Protein AF-A0A2S7QMU2-F1 (afdb_monomer_lite)

Foldseek 3Di:
DDDDDDPPPPPQADWDFAPDDPGGDTHNDVVVSVVCCQQVPVLLFPVAAQPDPPDPRNDDRHHSDNVVSLVCCCPVVVVVVSHDPD

Secondary structure (DSSP, 8-state):
-PPPPP------PPPEEP-STT---EESSHHHHHHHIIIIIS--TTSB---STT-TTTSSS-BSSHHHHHHHHHHHSGGGT-----

Structure (mmCIF, N/CA/C/O backbone):
data_AF-A0A2S7QMU2-F1
#
_entry.id   AF-A0A2S7QMU2-F1
#
loop_
_atom_site.group_PDB
_atom_site.id
_atom_site.type_symbol
_atom_site.label_atom_id
_atom_site.label_alt_id
_atom_site.label_comp_id
_atom_site.label_asym_id
_atom_site.label_entity_id
_atom_site.label_seq_id
_atom_site.pdbx_PDB_ins_code
_atom_site.Cartn_x
_atom_site.Cartn_y
_atom_site.Cartn_z
_atom_site.occupancy
_atom_site.B_iso_or_equiv
_atom_site.auth_seq_id
_atom_site.auth_comp_id
_atom_site.auth_asym_id
_atom_site.auth_atom_id
_atom_site.pdbx_PDB_model_num
ATOM 1 N N . MET A 1 1 ? -2.692 39.232 27.187 1.00 56.38 1 MET A N 1
ATOM 2 C CA . MET A 1 1 ? -3.884 38.382 27.385 1.00 56.38 1 MET A CA 1
ATOM 3 C C . MET A 1 1 ? -3.640 37.066 26.660 1.00 56.38 1 MET A C 1
ATOM 5 O O . MET A 1 1 ? -3.628 37.074 25.438 1.00 56.38 1 MET A O 1
ATOM 9 N N . LEU A 1 2 ? -3.312 35.983 27.375 1.00 53.47 2 LEU A N 1
ATOM 10 C CA . LEU A 1 2 ? -3.080 34.666 26.765 1.00 53.47 2 LEU A CA 1
ATOM 11 C C . LEU A 1 2 ? -4.419 33.941 26.594 1.00 53.47 2 LEU A C 1
ATOM 13 O O . LEU A 1 2 ? -5.132 33.735 27.573 1.00 53.47 2 LEU A O 1
ATOM 17 N N . THR A 1 3 ? -4.760 33.560 25.368 1.00 51.78 3 THR A N 1
ATOM 18 C CA . THR A 1 3 ? -5.964 32.784 25.052 1.00 51.78 3 THR A CA 1
ATOM 19 C C . THR A 1 3 ? -5.701 31.299 25.331 1.00 51.78 3 THR A C 1
ATOM 21 O O . THR A 1 3 ? -4.786 30.737 24.724 1.00 51.78 3 THR A O 1
ATOM 24 N N . PRO A 1 4 ? -6.456 30.621 26.213 1.00 60.50 4 PRO A N 1
ATOM 25 C CA . PRO A 1 4 ? -6.308 29.182 26.392 1.00 60.50 4 PRO A CA 1
ATOM 26 C C . PRO A 1 4 ? -6.952 28.432 25.215 1.00 60.50 4 PRO A C 1
ATOM 28 O O . PRO A 1 4 ? -8.147 28.562 24.951 1.00 60.50 4 PRO A O 1
ATOM 31 N N . LEU A 1 5 ? -6.150 27.638 24.502 1.00 55.59 5 LEU A N 1
ATOM 32 C CA . LEU A 1 5 ? -6.624 26.687 23.496 1.00 55.59 5 LEU A CA 1
ATOM 33 C C . LEU A 1 5 ? -7.354 25.542 24.211 1.00 55.59 5 LEU A C 1
ATOM 35 O O . LEU A 1 5 ? -6.775 24.851 25.049 1.00 55.59 5 LEU A O 1
ATOM 39 N N . ALA A 1 6 ? -8.635 25.360 23.891 1.00 63.09 6 ALA A N 1
ATOM 40 C CA . ALA A 1 6 ? -9.464 24.292 24.432 1.00 63.09 6 ALA A CA 1
ATOM 41 C C . ALA A 1 6 ? -8.846 22.901 24.161 1.00 63.09 6 ALA A C 1
ATOM 43 O O . ALA A 1 6 ? -8.349 22.660 23.055 1.00 63.09 6 ALA A O 1
ATOM 44 N N . PRO A 1 7 ? -8.914 21.951 25.114 1.00 59.28 7 PRO A N 1
ATOM 45 C CA . PRO A 1 7 ? -8.537 20.574 24.848 1.00 59.28 7 PRO A CA 1
ATOM 46 C C . PRO A 1 7 ? -9.560 19.984 23.877 1.00 59.28 7 PRO A C 1
ATOM 48 O O . PRO A 1 7 ? -10.720 19.751 24.221 1.00 59.28 7 PRO A O 1
ATOM 51 N N . THR A 1 8 ? -9.140 19.753 22.634 1.00 60.38 8 THR A N 1
ATOM 52 C CA . THR A 1 8 ? -9.929 18.974 21.684 1.00 60.38 8 THR A CA 1
ATOM 53 C C . THR A 1 8 ? -10.088 17.576 22.272 1.00 60.38 8 THR A C 1
ATOM 55 O O . THR A 1 8 ? -9.146 16.791 22.348 1.00 60.38 8 THR A O 1
ATOM 58 N N . SER A 1 9 ? -11.289 17.281 22.767 1.00 64.38 9 SER A N 1
ATOM 59 C CA . SER A 1 9 ? -11.659 1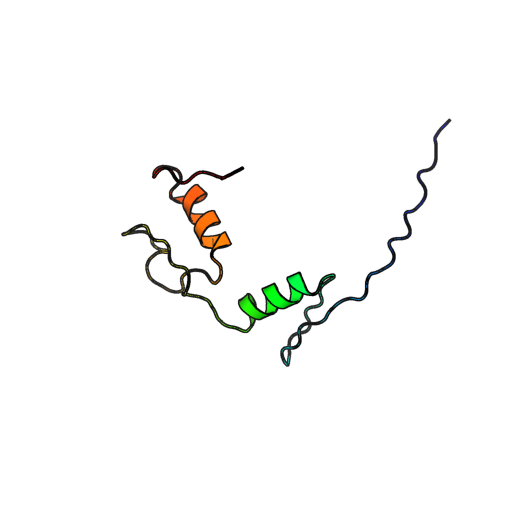5.945 23.216 1.00 64.38 9 SER A CA 1
ATOM 60 C C . SER A 1 9 ? -11.616 15.029 21.996 1.00 64.38 9 SER A C 1
ATOM 62 O O . SER A 1 9 ? -12.554 14.973 21.198 1.00 64.38 9 SER A O 1
ATOM 64 N N . VAL A 1 10 ? -10.470 14.373 21.795 1.00 62.06 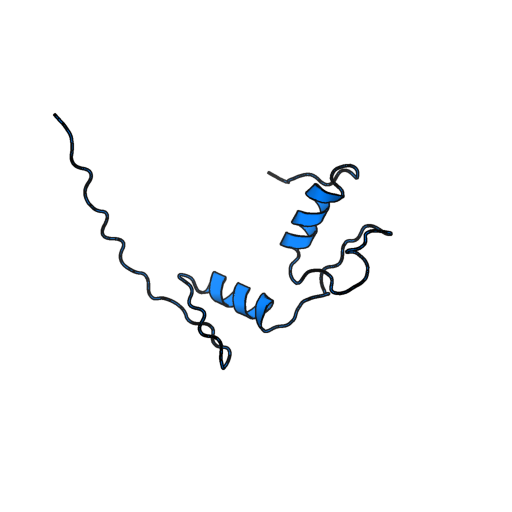10 VAL A N 1
ATOM 65 C CA . VAL A 1 10 ? -10.277 13.377 20.744 1.00 62.06 10 VAL A CA 1
ATOM 66 C C . VAL A 1 10 ? -11.196 12.215 21.089 1.00 62.06 10 VAL A C 1
ATOM 68 O O . VAL A 1 10 ? -10.833 11.324 21.857 1.00 62.06 10 VAL A O 1
ATOM 71 N N . ARG A 1 11 ? -12.418 12.233 20.544 1.00 68.69 11 ARG A N 1
ATOM 72 C CA . ARG A 1 11 ? -13.318 11.081 20.581 1.00 68.69 11 ARG A CA 1
ATOM 73 C C . ARG A 1 11 ? -12.531 9.890 20.048 1.00 68.69 11 ARG A C 1
ATOM 75 O O . ARG A 1 11 ? -12.138 9.862 18.882 1.00 68.69 11 ARG A O 1
ATOM 82 N N . ARG A 1 12 ? -12.239 8.932 20.929 1.00 68.94 12 ARG A N 1
ATOM 83 C CA . ARG A 1 12 ? -11.498 7.722 20.579 1.00 68.94 12 ARG A CA 1
ATOM 84 C C . ARG A 1 12 ? -12.386 6.927 19.626 1.00 68.94 12 ARG A C 1
ATOM 86 O O . ARG A 1 12 ? -13.362 6.321 20.055 1.00 68.94 12 ARG A O 1
ATOM 93 N N . ALA A 1 13 ? -12.082 6.994 18.332 1.00 70.81 13 ALA A N 1
ATOM 94 C CA . ALA A 1 13 ? -12.766 6.185 17.336 1.00 70.81 13 ALA A CA 1
ATOM 95 C C . ALA A 1 13 ? -12.648 4.693 17.713 1.00 70.81 13 ALA A C 1
ATOM 97 O O . ALA A 1 13 ? -11.612 4.294 18.270 1.00 70.81 13 ALA A O 1
ATOM 98 N N . PRO A 1 14 ? -13.675 3.871 17.426 1.00 74.81 14 PRO A N 1
ATOM 99 C CA . PRO A 1 14 ? -13.606 2.433 17.639 1.00 74.81 14 PRO A CA 1
ATOM 100 C C . PRO A 1 14 ? -12.374 1.866 16.933 1.00 74.81 14 PRO A C 1
ATOM 102 O O . PRO A 1 14 ? -12.140 2.141 15.755 1.00 74.81 14 PRO A O 1
ATOM 105 N N . ARG A 1 15 ? -11.553 1.105 17.662 1.00 84.81 15 ARG A N 1
ATOM 106 C CA . ARG A 1 15 ? -10.388 0.441 17.075 1.00 84.81 15 ARG A CA 1
ATOM 107 C C . ARG A 1 15 ? -10.845 -0.844 16.394 1.00 84.81 15 ARG A C 1
ATOM 109 O O . ARG A 1 15 ? -11.562 -1.638 16.990 1.00 84.81 15 ARG A O 1
ATOM 116 N N . VAL A 1 16 ? -10.399 -1.053 15.165 1.00 90.81 16 VAL A N 1
ATOM 117 C CA . VAL A 1 16 ? -10.673 -2.241 14.363 1.00 90.81 16 VAL A CA 1
ATOM 118 C C . VAL A 1 16 ? -9.529 -3.237 14.552 1.00 90.81 16 VAL A C 1
ATOM 120 O O . VAL A 1 16 ? -8.375 -2.917 14.264 1.00 90.81 16 VAL A O 1
ATOM 123 N N . GLN A 1 17 ? -9.822 -4.435 15.052 1.00 91.06 17 GLN A N 1
ATOM 124 C CA . GLN A 1 17 ? -8.822 -5.488 15.246 1.00 91.06 17 GLN A CA 1
ATOM 125 C C . GLN A 1 17 ? -8.623 -6.310 13.966 1.00 91.06 17 GLN A C 1
ATOM 127 O O . GLN A 1 17 ? -9.559 -6.495 13.189 1.00 91.06 17 GLN A O 1
ATOM 132 N N . CYS A 1 18 ? -7.397 -6.788 13.750 1.00 92.19 18 CYS A N 1
ATOM 133 C CA . CYS A 1 18 ? -7.097 -7.800 12.739 1.00 92.19 18 CYS A CA 1
ATOM 134 C C . CYS A 1 18 ? -7.934 -9.069 12.967 1.00 92.19 18 CYS A C 1
ATOM 136 O O . CYS A 1 18 ? -8.087 -9.504 14.107 1.00 92.19 18 CYS A O 1
ATOM 138 N N . THR A 1 19 ? -8.462 -9.668 11.898 1.00 89.38 19 THR A N 1
ATOM 139 C CA . THR A 1 19 ? -9.297 -10.880 11.991 1.00 89.38 19 THR A CA 1
ATOM 140 C C . THR A 1 19 ? -8.490 -12.178 12.006 1.00 89.38 19 THR A C 1
ATOM 142 O O . THR A 1 19 ? -9.035 -13.242 12.291 1.00 89.38 19 THR A O 1
ATOM 145 N N . HIS A 1 20 ? -7.180 -12.114 11.751 1.00 88.31 20 HIS A N 1
ATOM 146 C CA . HIS A 1 20 ? -6.323 -13.295 11.774 1.00 88.31 20 HIS A CA 1
ATOM 147 C C . HIS A 1 20 ? -6.110 -13.846 13.188 1.00 88.31 20 HIS A C 1
ATOM 149 O O . HIS A 1 20 ? -5.726 -13.127 14.114 1.00 88.31 20 HIS A O 1
ATOM 155 N N . LEU A 1 21 ? -6.290 -15.162 13.315 1.00 87.06 21 LEU A N 1
ATOM 156 C CA . LEU A 1 21 ? -6.050 -15.921 14.541 1.00 87.06 21 LEU A CA 1
ATOM 157 C C . LEU A 1 21 ? -4.613 -15.697 15.038 1.00 87.06 21 LEU A C 1
ATOM 159 O O . LEU A 1 21 ? -3.649 -15.923 14.309 1.00 87.06 21 LEU A O 1
ATOM 163 N N . GLY A 1 22 ? -4.481 -15.224 16.279 1.00 86.88 22 GLY A N 1
ATOM 164 C CA . GLY A 1 22 ? -3.189 -14.919 16.905 1.00 86.88 22 GLY A CA 1
ATOM 165 C C . GLY A 1 22 ? -2.635 -13.517 16.621 1.00 86.88 22 GLY A C 1
ATOM 166 O O . GLY A 1 22 ? -1.579 -13.173 17.148 1.00 86.88 22 GLY A O 1
ATOM 167 N N . CYS A 1 23 ? -3.325 -12.676 15.841 1.00 89.94 23 CYS A N 1
ATOM 168 C CA . CYS A 1 23 ? -2.905 -11.295 15.619 1.00 89.94 23 CYS A CA 1
ATOM 169 C C . CYS A 1 23 ? -3.576 -10.317 16.601 1.00 89.94 23 CYS A C 1
ATOM 171 O O . CYS A 1 23 ? -4.795 -10.155 16.625 1.00 89.94 23 CYS A O 1
ATOM 173 N N . THR A 1 24 ? -2.770 -9.604 17.392 1.00 90.44 24 THR A N 1
ATOM 174 C CA . THR A 1 24 ? -3.233 -8.626 18.402 1.00 90.44 24 THR A CA 1
ATOM 175 C C . THR A 1 24 ? -3.230 -7.176 17.901 1.00 90.44 24 THR A C 1
ATOM 177 O O . THR A 1 24 ? -3.424 -6.232 18.668 1.00 90.44 24 THR A O 1
ATOM 180 N N . LYS A 1 25 ? -2.993 -6.963 16.600 1.00 89.88 25 LYS A N 1
ATOM 181 C CA . LYS A 1 25 ? -2.894 -5.625 16.003 1.00 89.88 25 LYS A CA 1
ATOM 182 C C . LYS A 1 25 ? -4.273 -4.970 15.907 1.00 89.88 25 LYS A C 1
ATOM 184 O O . LYS A 1 25 ? -5.228 -5.568 15.410 1.00 89.88 25 LYS A O 1
ATOM 189 N N . THR A 1 26 ? -4.351 -3.713 16.343 1.00 90.25 26 THR A N 1
ATOM 190 C CA . THR A 1 26 ? -5.557 -2.881 16.255 1.00 90.25 26 THR A CA 1
ATOM 191 C C . THR A 1 26 ? -5.271 -1.593 15.491 1.00 90.25 26 THR A C 1
ATOM 193 O O . THR A 1 26 ? -4.194 -1.007 15.604 1.00 90.25 26 THR A O 1
ATOM 196 N N . PHE A 1 27 ? -6.250 -1.150 14.711 1.00 89.75 27 PHE A N 1
ATOM 197 C CA . PHE A 1 27 ? -6.151 -0.022 13.794 1.00 89.75 27 PHE A CA 1
ATOM 198 C C . PHE A 1 27 ? -7.272 0.973 14.059 1.00 89.75 27 PHE A C 1
ATOM 200 O O . PHE A 1 27 ? -8.316 0.626 14.596 1.00 89.75 27 PHE A O 1
ATOM 207 N N . THR A 1 28 ? -7.071 2.232 13.698 1.00 88.06 28 THR A N 1
ATOM 208 C CA . THR A 1 28 ? -8.114 3.265 13.792 1.00 88.06 28 THR A CA 1
ATOM 209 C C . THR A 1 28 ? -9.083 3.234 12.614 1.00 88.06 28 THR A C 1
ATOM 211 O O . THR A 1 28 ? -10.174 3.785 12.719 1.00 88.06 28 THR A O 1
ATOM 214 N N . ARG A 1 29 ? -8.701 2.609 11.494 1.00 87.38 29 ARG A N 1
ATOM 215 C CA . ARG A 1 29 ? -9.521 2.477 10.285 1.00 87.38 29 ARG A CA 1
ATOM 216 C C . ARG A 1 29 ? -9.464 1.051 9.753 1.00 87.38 29 ARG A C 1
ATOM 218 O O . ARG A 1 29 ? -8.442 0.375 9.864 1.00 87.38 29 ARG A O 1
ATOM 225 N N . ASP A 1 30 ? -10.553 0.631 9.121 1.00 88.62 30 ASP A N 1
ATOM 226 C CA . ASP A 1 30 ? -10.651 -0.671 8.457 1.00 88.62 30 ASP A CA 1
ATOM 227 C C . ASP A 1 30 ? -9.631 -0.801 7.305 1.00 88.62 30 ASP A C 1
ATOM 229 O O . ASP A 1 30 ? -8.964 -1.823 7.192 1.00 88.62 30 ASP A O 1
ATOM 233 N N . ASN A 1 31 ? -9.426 0.264 6.525 1.00 88.25 31 ASN A N 1
ATOM 234 C CA . ASN A 1 31 ? -8.441 0.297 5.441 1.00 88.25 31 ASN A CA 1
ATOM 235 C C . ASN A 1 31 ? -7.019 -0.061 5.911 1.00 88.25 31 ASN A C 1
ATOM 237 O O . ASN A 1 31 ? -6.288 -0.772 5.219 1.00 88.25 31 ASN A O 1
ATOM 241 N N . ASP A 1 32 ? -6.619 0.418 7.092 1.00 88.69 32 ASP A N 1
ATOM 242 C CA . ASP A 1 32 ? -5.317 0.094 7.677 1.00 88.69 32 ASP A CA 1
ATOM 243 C C . ASP A 1 32 ? -5.259 -1.368 8.140 1.00 88.69 32 ASP A C 1
ATOM 245 O O . ASP A 1 32 ? -4.243 -2.034 7.924 1.00 88.69 32 ASP A O 1
ATOM 249 N N . ARG A 1 33 ? -6.365 -1.896 8.690 1.00 90.94 33 ARG A N 1
ATOM 250 C CA . ARG A 1 33 ? -6.500 -3.326 9.005 1.00 90.94 33 ARG A CA 1
ATOM 251 C C . ARG A 1 33 ? -6.357 -4.175 7.742 1.00 90.94 33 ARG A C 1
ATOM 253 O O . ARG A 1 33 ? -5.488 -5.036 7.714 1.00 90.94 33 ARG A O 1
ATOM 260 N N . LEU A 1 34 ? -7.124 -3.904 6.686 1.00 88.19 34 LEU A N 1
ATOM 261 C CA . LEU A 1 34 ? -7.068 -4.655 5.424 1.00 88.19 34 LEU A CA 1
ATOM 262 C C . LEU A 1 34 ? -5.656 -4.657 4.822 1.00 88.19 34 LEU A C 1
ATOM 264 O O . LEU A 1 34 ? -5.151 -5.693 4.386 1.00 88.19 34 LEU A O 1
ATOM 268 N N . ARG A 1 35 ? -4.976 -3.502 4.845 1.00 85.75 35 ARG A N 1
ATOM 269 C CA . ARG A 1 3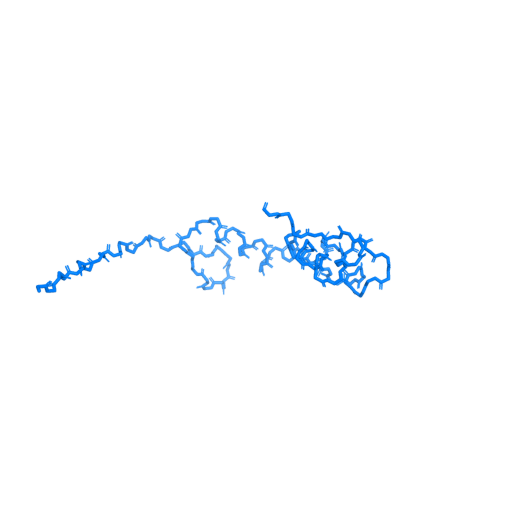5 ? -3.574 -3.392 4.411 1.00 85.75 35 ARG A CA 1
ATOM 270 C C . ARG A 1 35 ? -2.637 -4.251 5.249 1.00 85.75 35 ARG A C 1
ATOM 272 O O . ARG A 1 35 ? -1.735 -4.885 4.698 1.00 85.75 35 ARG A O 1
ATOM 279 N N . HIS A 1 36 ? -2.822 -4.255 6.564 1.00 89.50 36 HIS A N 1
ATOM 280 C CA . HIS A 1 36 ? -2.065 -5.118 7.455 1.00 89.50 36 HIS A CA 1
ATOM 281 C C . HIS A 1 36 ? -2.319 -6.596 7.150 1.00 89.50 36 HIS A C 1
ATOM 283 O O . HIS A 1 36 ? -1.356 -7.339 6.999 1.00 89.50 36 HIS A O 1
ATOM 289 N N . GLU A 1 37 ? -3.571 -7.009 6.972 1.00 88.50 37 GLU A N 1
ATOM 290 C CA . GLU A 1 37 ? -3.933 -8.398 6.677 1.00 88.50 37 GLU A CA 1
ATOM 291 C C . GLU A 1 37 ? -3.287 -8.886 5.374 1.00 88.50 37 GLU A C 1
ATOM 293 O O . GLU A 1 37 ? -2.600 -9.913 5.348 1.00 88.50 37 GLU A O 1
ATOM 298 N N . GLY A 1 38 ? -3.377 -8.079 4.315 1.00 83.69 38 GLY A N 1
ATOM 299 C CA . GLY A 1 38 ? -2.757 -8.376 3.024 1.00 83.69 38 GLY A CA 1
ATOM 300 C C . GLY A 1 38 ? -1.224 -8.452 3.056 1.00 83.69 38 GLY A C 1
ATOM 301 O O . GLY A 1 38 ? -0.625 -9.206 2.288 1.00 83.69 38 GLY A O 1
ATOM 302 N N . SER A 1 39 ? -0.571 -7.686 3.934 1.00 81.00 39 SER A N 1
ATOM 303 C CA . SER A 1 39 ? 0.895 -7.628 4.001 1.00 81.00 39 SER A CA 1
ATOM 304 C C . SER A 1 39 ? 1.507 -8.594 5.016 1.00 81.00 39 SER A C 1
ATOM 306 O O . SER A 1 39 ? 2.602 -9.103 4.778 1.00 81.00 39 SER A O 1
ATOM 308 N N . ALA A 1 40 ? 0.854 -8.792 6.160 1.00 82.88 40 ALA A N 1
ATOM 309 C CA . ALA A 1 40 ? 1.380 -9.550 7.293 1.00 82.88 40 ALA A CA 1
ATOM 310 C C . ALA A 1 40 ? 0.911 -11.006 7.293 1.00 82.88 40 ALA A C 1
ATOM 312 O O . ALA A 1 40 ? 1.634 -11.869 7.780 1.00 82.88 40 ALA A O 1
ATOM 313 N N . HIS A 1 41 ? -0.270 -11.284 6.737 1.00 86.25 41 HIS A N 1
ATOM 314 C CA . HIS A 1 41 ? -0.868 -12.616 6.792 1.00 86.25 41 HIS A CA 1
ATOM 315 C C . HIS A 1 41 ? -1.052 -13.246 5.413 1.00 86.25 41 HIS A C 1
ATOM 317 O O . HIS A 1 41 ? -0.846 -14.444 5.254 1.00 86.25 41 HIS A O 1
ATOM 323 N N . ARG A 1 42 ? -1.350 -12.454 4.376 1.00 75.25 42 ARG A N 1
ATOM 324 C CA . ARG A 1 42 ? -1.535 -12.968 3.007 1.00 75.25 42 ARG A CA 1
ATOM 325 C C . ARG A 1 42 ? -0.223 -13.238 2.253 1.00 75.25 42 ARG A C 1
ATOM 327 O O . ARG A 1 42 ? -0.265 -13.357 1.039 1.00 75.25 42 ARG A O 1
ATOM 334 N N . ASN A 1 43 ? 0.923 -13.302 2.947 1.00 67.12 43 ASN A N 1
ATOM 335 C CA . ASN A 1 43 ? 2.279 -13.557 2.428 1.00 67.12 43 ASN A CA 1
ATOM 336 C C . ASN A 1 43 ? 2.498 -13.169 0.944 1.00 67.12 43 ASN A C 1
ATOM 338 O O . ASN A 1 43 ? 3.070 -13.932 0.174 1.00 67.12 43 ASN A O 1
ATOM 342 N N . ASN A 1 44 ? 2.063 -11.971 0.523 1.00 66.00 44 ASN A N 1
ATOM 343 C CA . ASN A 1 44 ? 2.191 -11.507 -0.870 1.00 66.00 44 ASN A CA 1
ATOM 344 C C . ASN A 1 44 ? 3.635 -11.094 -1.219 1.00 66.00 44 ASN A C 1
ATOM 346 O O . ASN A 1 44 ? 3.882 -10.395 -2.201 1.00 66.00 44 ASN A O 1
ATOM 350 N N . HIS A 1 45 ? 4.597 -11.473 -0.378 1.00 63.12 45 HIS A N 1
ATOM 351 C CA . HIS A 1 45 ? 6.009 -11.169 -0.539 1.00 63.12 45 HIS A CA 1
ATOM 352 C C . HIS A 1 45 ? 6.504 -11.883 -1.799 1.00 63.12 45 HIS A C 1
ATOM 354 O O . HIS A 1 45 ? 6.496 -13.109 -1.854 1.00 63.12 45 HIS A O 1
ATOM 360 N N . GLY A 1 46 ? 6.866 -11.113 -2.826 1.00 65.19 46 GLY A N 1
ATOM 361 C CA . GLY A 1 46 ? 7.446 -11.645 -4.064 1.00 65.19 46 GLY A CA 1
ATOM 362 C C . GLY A 1 46 ? 6.632 -11.373 -5.321 1.00 65.19 46 GLY A C 1
ATOM 363 O O . GLY A 1 46 ? 7.154 -11.555 -6.412 1.00 65.19 46 GLY A O 1
ATOM 364 N N . GLN A 1 47 ? 5.396 -10.881 -5.198 1.00 71.19 47 GLN A N 1
ATOM 365 C CA . GLN A 1 47 ? 4.589 -10.516 -6.372 1.00 71.19 47 GLN A CA 1
ATOM 366 C C . GLN A 1 47 ? 5.069 -9.239 -7.057 1.00 71.19 47 GLN A C 1
ATOM 368 O O . GLN A 1 47 ? 4.881 -9.074 -8.258 1.00 71.19 47 GLN A O 1
ATOM 373 N N . TYR A 1 48 ? 5.704 -8.340 -6.310 1.00 80.56 48 TYR A N 1
ATOM 374 C CA . TYR A 1 48 ? 6.159 -7.065 -6.841 1.00 80.56 48 TYR A CA 1
ATOM 375 C C . TYR A 1 48 ? 7.685 -7.049 -6.853 1.00 80.56 48 TYR A C 1
ATOM 377 O O . TYR A 1 48 ? 8.315 -6.790 -5.833 1.00 80.56 48 TYR A O 1
ATOM 385 N N . LEU A 1 49 ? 8.291 -7.372 -7.993 1.00 84.81 49 LEU A N 1
ATOM 386 C CA . LEU A 1 49 ? 9.745 -7.357 -8.181 1.00 84.81 49 LEU A CA 1
ATOM 387 C C . LEU A 1 49 ? 10.192 -6.041 -8.816 1.00 84.81 49 LEU A C 1
ATOM 389 O O . LEU A 1 49 ? 9.415 -5.355 -9.480 1.00 84.81 49 LEU A O 1
ATOM 393 N N . CYS A 1 50 ? 11.460 -5.682 -8.618 1.00 87.50 50 CYS A N 1
ATOM 394 C CA . CYS A 1 50 ? 12.031 -4.565 -9.361 1.00 87.50 50 CYS A CA 1
ATOM 395 C C . CYS A 1 50 ? 12.136 -4.938 -10.859 1.00 87.50 50 CYS A C 1
ATOM 397 O O . CYS A 1 50 ? 12.765 -5.956 -11.161 1.00 87.50 50 CYS A O 1
ATOM 399 N N . PRO A 1 51 ? 11.595 -4.131 -11.793 1.00 84.50 51 PRO A N 1
ATOM 400 C CA . PRO A 1 51 ? 11.697 -4.385 -13.235 1.00 84.50 51 PRO A CA 1
ATOM 401 C C . PRO A 1 51 ? 13.113 -4.176 -13.800 1.00 84.50 51 PRO A C 1
ATOM 403 O O . PRO A 1 51 ? 13.379 -4.556 -14.936 1.00 84.50 51 PRO A O 1
ATOM 406 N N . ILE A 1 52 ? 14.033 -3.577 -13.034 1.00 83.75 52 ILE A N 1
ATOM 407 C CA . ILE A 1 52 ? 15.403 -3.322 -13.489 1.00 83.75 52 ILE A CA 1
ATOM 408 C C . ILE A 1 52 ? 16.223 -4.612 -13.472 1.00 83.75 52 ILE A C 1
ATOM 410 O O . ILE A 1 52 ? 16.542 -5.153 -12.407 1.00 83.75 52 ILE A O 1
ATOM 414 N N . VAL A 1 53 ? 16.607 -5.063 -14.666 1.00 79.81 53 VAL A N 1
ATOM 415 C CA . VAL A 1 53 ? 17.490 -6.214 -14.872 1.00 79.81 53 VAL A CA 1
ATOM 416 C C . VAL A 1 53 ? 18.841 -5.934 -14.205 1.00 79.81 53 VAL A C 1
ATOM 418 O O . VAL A 1 53 ? 19.464 -4.906 -14.445 1.00 79.81 53 VAL A O 1
ATOM 421 N N . GLY A 1 54 ? 19.271 -6.832 -13.316 1.00 80.50 54 GLY A N 1
ATOM 422 C CA . GLY A 1 54 ? 20.502 -6.676 -12.527 1.00 80.50 54 GLY A CA 1
ATOM 423 C C . GLY A 1 54 ? 20.310 -6.029 -11.150 1.00 80.50 54 GLY A C 1
ATOM 424 O O . GLY A 1 54 ? 21.235 -6.022 -10.339 1.00 80.50 54 GLY A O 1
ATOM 425 N N . CYS A 1 55 ? 19.107 -5.551 -10.815 1.00 84.94 55 CYS A N 1
ATOM 426 C CA . CYS A 1 55 ? 18.828 -5.089 -9.461 1.00 84.94 55 CYS A CA 1
ATOM 427 C C . CYS A 1 55 ? 18.740 -6.275 -8.485 1.00 84.94 55 CYS A C 1
ATOM 429 O O . CYS A 1 55 ? 18.010 -7.238 -8.717 1.00 84.94 55 CYS A O 1
A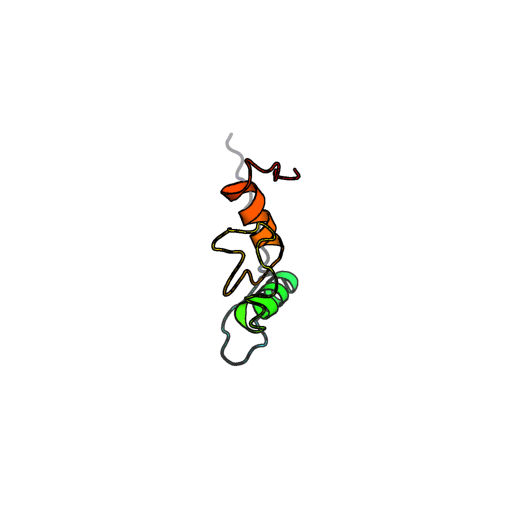TOM 431 N N . ARG A 1 56 ? 19.398 -6.178 -7.321 1.00 79.69 56 ARG A N 1
ATOM 432 C CA . ARG A 1 56 ? 19.347 -7.209 -6.261 1.00 79.69 56 ARG A CA 1
ATOM 433 C C . ARG A 1 56 ? 17.918 -7.504 -5.775 1.00 79.69 56 ARG A C 1
ATOM 435 O O . ARG A 1 56 ? 17.642 -8.593 -5.295 1.00 79.69 56 ARG A O 1
ATOM 442 N N . LYS A 1 57 ? 17.002 -6.541 -5.922 1.00 77.62 57 LYS A N 1
ATOM 443 C CA . LYS A 1 57 ? 15.571 -6.651 -5.585 1.00 77.62 57 LYS A CA 1
ATOM 444 C C . LYS A 1 57 ? 14.689 -7.136 -6.750 1.00 77.62 57 LYS A C 1
ATOM 446 O O . LYS A 1 57 ? 13.477 -7.251 -6.586 1.00 77.62 57 LYS A O 1
ATOM 451 N N . SER A 1 58 ? 15.278 -7.399 -7.918 1.00 78.75 58 SER A N 1
ATOM 452 C CA . SER A 1 58 ? 14.606 -7.997 -9.082 1.00 78.75 58 SER A CA 1
ATOM 453 C C . SER A 1 58 ? 14.510 -9.524 -8.973 1.00 78.75 58 SER A C 1
ATOM 455 O O . SER A 1 58 ? 13.594 -10.127 -9.520 1.00 78.75 58 SER A O 1
ATOM 457 N N . ARG A 1 59 ? 15.408 -10.163 -8.209 1.00 69.19 59 ARG A N 1
ATOM 458 C CA . ARG A 1 59 ? 15.461 -11.622 -8.042 1.00 69.19 59 ARG A CA 1
ATOM 459 C C . ARG A 1 59 ? 15.428 -11.978 -6.552 1.00 69.19 59 ARG A C 1
ATOM 461 O O . ARG A 1 59 ? 16.353 -11.634 -5.825 1.00 69.19 59 ARG A O 1
ATOM 468 N N . GLY A 1 60 ? 14.357 -12.625 -6.085 1.00 74.62 60 GLY A N 1
ATOM 469 C CA . GLY A 1 60 ? 14.205 -13.059 -4.688 1.00 74.62 60 GLY A CA 1
ATOM 470 C C . GLY A 1 60 ? 12.799 -12.836 -4.128 1.00 74.62 60 GLY A C 1
ATOM 471 O O . GLY A 1 60 ? 11.818 -12.904 -4.858 1.00 74.62 60 GLY A O 1
ATOM 472 N N . GLN A 1 61 ? 12.711 -12.528 -2.829 1.00 69.19 61 GLN A N 1
ATOM 473 C CA . GLN A 1 61 ? 11.454 -12.365 -2.075 1.00 69.19 61 GLN A CA 1
ATOM 474 C C . GLN A 1 61 ? 10.627 -11.123 -2.475 1.00 69.19 61 GLN A C 1
ATOM 476 O O . GLN A 1 61 ? 9.566 -10.884 -1.906 1.00 69.19 61 GLN A O 1
ATOM 481 N N . GLY A 1 62 ? 11.094 -10.337 -3.454 1.00 77.94 62 GLY A N 1
ATOM 482 C CA . GLY A 1 62 ? 10.437 -9.133 -3.960 1.00 77.94 62 GLY A CA 1
ATOM 483 C C . GLY A 1 62 ? 9.894 -8.210 -2.873 1.00 77.94 62 GLY A C 1
ATOM 484 O O . GLY A 1 62 ? 10.412 -8.131 -1.759 1.00 77.94 62 GLY A O 1
ATOM 485 N N . TYR A 1 63 ? 8.853 -7.475 -3.223 1.00 80.31 63 TYR A N 1
ATOM 486 C CA . TYR A 1 63 ? 8.092 -6.640 -2.316 1.00 80.31 63 TYR A CA 1
ATOM 487 C C . TYR A 1 63 ? 6.686 -7.203 -2.187 1.00 80.31 63 TYR A C 1
ATOM 489 O O . TYR A 1 63 ? 6.132 -7.781 -3.122 1.00 80.31 63 TYR A O 1
ATOM 497 N N . SER A 1 64 ? 6.092 -7.000 -1.017 1.00 75.38 64 SER A N 1
ATOM 498 C CA . SER A 1 64 ? 4.702 -7.376 -0.757 1.00 75.38 64 SER A CA 1
ATOM 499 C C . SER A 1 64 ? 3.705 -6.370 -1.342 1.00 75.38 64 SER A C 1
ATOM 501 O O . SER A 1 64 ? 2.509 -6.644 -1.367 1.00 75.38 64 SER A O 1
ATOM 503 N N . ARG A 1 65 ? 4.175 -5.185 -1.770 1.00 77.44 65 ARG A N 1
ATOM 504 C CA . ARG A 1 65 ? 3.339 -4.071 -2.239 1.00 77.44 65 ARG A CA 1
ATOM 505 C C . ARG A 1 65 ? 3.991 -3.266 -3.370 1.00 77.44 65 ARG A C 1
ATOM 507 O O . ARG A 1 65 ? 5.204 -3.039 -3.310 1.00 77.44 65 ARG A O 1
ATOM 514 N N . PRO A 1 66 ? 3.190 -2.724 -4.308 1.00 82.56 66 PRO A N 1
ATOM 515 C CA . PRO A 1 66 ? 3.686 -1.910 -5.416 1.00 82.56 66 PRO A CA 1
ATOM 516 C C . PRO A 1 66 ? 4.259 -0.577 -4.936 1.00 82.56 66 PRO A C 1
ATOM 518 O O . PRO A 1 66 ? 5.283 -0.140 -5.449 1.00 82.56 66 PRO A O 1
ATOM 521 N N . ASP A 1 67 ? 3.685 0.019 -3.883 1.00 85.12 67 ASP A N 1
ATOM 522 C CA . ASP A 1 67 ? 4.157 1.294 -3.332 1.00 85.12 67 ASP A CA 1
ATOM 523 C C . ASP A 1 67 ? 5.628 1.213 -2.917 1.00 85.12 67 ASP A C 1
ATOM 525 O O . ASP A 1 67 ? 6.367 2.179 -3.052 1.00 85.12 67 ASP A O 1
ATOM 529 N N . LYS A 1 68 ? 6.069 0.046 -2.427 1.00 86.00 68 LYS A N 1
ATOM 530 C CA . LYS A 1 68 ? 7.458 -0.184 -2.020 1.00 86.00 68 LYS A CA 1
ATOM 531 C C . LYS A 1 68 ? 8.391 -0.424 -3.199 1.00 86.00 68 LYS A C 1
ATOM 533 O O . LYS A 1 68 ? 9.564 -0.083 -3.087 1.00 86.00 68 LYS A O 1
ATOM 538 N N . VAL A 1 69 ? 7.885 -0.936 -4.322 1.00 87.81 69 VAL A N 1
ATOM 539 C CA . VAL A 1 69 ? 8.651 -0.995 -5.575 1.00 87.81 69 VAL A CA 1
ATOM 540 C C . VAL A 1 69 ? 8.818 0.398 -6.145 1.00 87.81 69 VAL A C 1
ATOM 542 O O . VAL A 1 69 ? 9.938 0.783 -6.450 1.00 87.81 69 VAL A O 1
ATOM 545 N N . THR A 1 70 ? 7.745 1.189 -6.217 1.00 88.50 70 THR A N 1
ATOM 546 C CA . THR A 1 70 ? 7.847 2.607 -6.578 1.00 88.50 70 THR A CA 1
ATOM 547 C C . THR A 1 70 ? 8.803 3.313 -5.626 1.00 88.50 70 THR A C 1
ATOM 549 O O . THR A 1 70 ? 9.681 4.031 -6.094 1.00 88.50 70 THR A O 1
ATOM 552 N N . GLU A 1 71 ? 8.709 3.017 -4.316 1.00 89.88 71 GLU A N 1
ATOM 553 C CA . GLU A 1 71 ? 9.591 3.605 -3.311 1.00 89.88 71 GLU A CA 1
ATOM 554 C C . GLU A 1 71 ? 11.073 3.210 -3.507 1.00 89.88 71 GLU A C 1
ATOM 556 O O . GLU A 1 71 ? 12.003 3.922 -3.134 1.00 89.88 71 GLU A O 1
ATOM 561 N N . HIS A 1 72 ? 11.314 2.032 -4.060 1.00 89.88 72 HIS A N 1
ATOM 562 C CA . HIS A 1 72 ? 12.646 1.550 -4.383 1.00 89.88 72 HIS A CA 1
ATOM 563 C C . HIS A 1 72 ? 13.164 2.179 -5.675 1.00 89.88 72 HIS A C 1
ATOM 565 O O . HIS A 1 72 ? 14.310 2.611 -5.726 1.00 89.88 72 HIS A O 1
ATOM 571 N N . LEU A 1 73 ? 12.316 2.280 -6.698 1.00 89.56 73 LEU A N 1
ATOM 572 C CA . LEU A 1 73 ? 12.678 2.739 -8.036 1.00 89.56 73 LEU A CA 1
ATOM 573 C C . LEU A 1 73 ? 13.235 4.161 -8.020 1.00 89.56 73 LEU A C 1
ATOM 575 O O . LEU A 1 73 ? 14.385 4.370 -8.359 1.00 89.56 73 LEU A O 1
ATOM 579 N N . TRP A 1 74 ? 12.496 5.137 -7.521 1.00 88.81 74 TRP A N 1
ATOM 580 C CA . TRP A 1 74 ? 12.991 6.515 -7.391 1.00 88.81 74 TRP A CA 1
ATOM 581 C C . TRP A 1 74 ? 14.106 6.755 -6.346 1.00 88.81 74 TRP A C 1
ATOM 583 O O . TRP A 1 74 ? 14.615 7.865 -6.268 1.00 88.81 74 TRP A O 1
ATOM 593 N N . LYS A 1 75 ? 14.481 5.769 -5.512 1.00 88.62 75 LYS A N 1
ATOM 594 C CA . LYS A 1 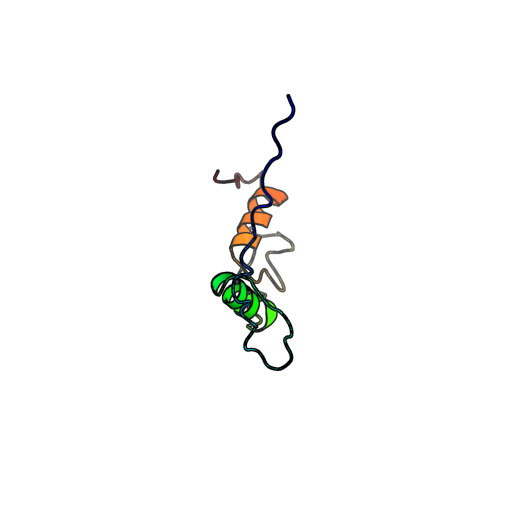75 ? 15.579 5.892 -4.529 1.00 88.62 75 LYS A CA 1
ATOM 595 C C . LYS A 1 75 ? 16.858 5.238 -5.039 1.00 88.62 75 LYS A C 1
ATOM 597 O O . LYS A 1 75 ? 17.931 5.806 -4.909 1.00 88.62 75 LYS A O 1
ATOM 602 N N . MET A 1 76 ? 16.734 4.036 -5.598 1.00 88.12 76 MET A N 1
ATOM 603 C CA . MET A 1 76 ? 17.850 3.206 -6.066 1.00 88.12 76 MET A CA 1
ATOM 604 C C . MET A 1 76 ? 18.066 3.295 -7.578 1.00 88.12 76 MET A C 1
ATOM 606 O O . MET A 1 76 ? 19.139 2.961 -8.066 1.00 88.12 76 MET A O 1
ATOM 610 N N . HIS A 1 77 ? 17.045 3.716 -8.319 1.00 88.56 77 HIS A N 1
ATOM 611 C CA . HIS A 1 77 ? 17.037 3.862 -9.774 1.00 88.56 77 HIS A CA 1
ATOM 612 C C . HIS A 1 77 ? 16.592 5.271 -10.196 1.00 88.56 77 HIS A C 1
ATOM 614 O O . HIS A 1 77 ? 16.085 5.446 -11.301 1.00 88.56 77 HIS A O 1
ATOM 620 N N . ALA A 1 78 ? 16.794 6.280 -9.338 1.00 85.25 78 ALA A N 1
ATOM 621 C CA . ALA A 1 78 ? 16.540 7.682 -9.682 1.00 85.25 78 ALA A CA 1
ATOM 622 C C . ALA A 1 78 ? 17.250 8.084 -10.986 1.00 85.25 78 ALA A C 1
ATOM 624 O O . ALA A 1 78 ? 16.660 8.725 -11.850 1.00 85.25 78 ALA A O 1
ATOM 625 N N . ASP A 1 79 ? 18.483 7.597 -11.146 1.00 82.69 79 ASP A N 1
ATOM 626 C CA . ASP A 1 79 ? 19.356 7.810 -12.305 1.00 82.69 79 ASP A CA 1
ATOM 627 C C . ASP A 1 79 ? 18.792 7.248 -13.621 1.00 82.69 79 ASP A 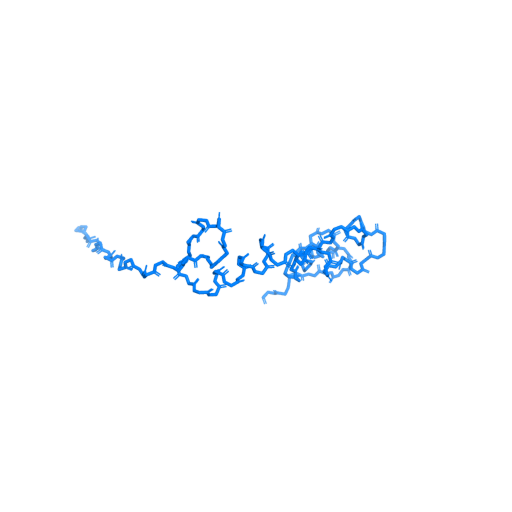C 1
ATOM 629 O O . ASP A 1 79 ? 19.105 7.730 -14.702 1.00 82.69 79 ASP A O 1
ATOM 633 N N . LEU A 1 80 ? 17.900 6.254 -13.543 1.00 81.94 80 LEU A N 1
ATOM 634 C CA . LEU A 1 80 ? 17.224 5.672 -14.708 1.00 81.94 80 LEU A CA 1
ATOM 635 C C . LEU A 1 80 ? 15.930 6.426 -15.072 1.00 81.94 80 LEU A C 1
ATOM 637 O O . LEU A 1 80 ? 15.108 5.908 -15.825 1.00 81.94 80 LEU A O 1
ATOM 641 N N . GLY A 1 81 ? 15.715 7.621 -14.511 1.00 80.44 81 GLY A N 1
ATOM 642 C CA . GLY A 1 81 ? 14.544 8.462 -14.775 1.00 80.44 81 GLY A CA 1
ATOM 643 C C . GLY A 1 81 ? 13.324 8.160 -13.900 1.00 80.44 81 GLY A C 1
ATOM 644 O O . GLY A 1 81 ? 12.237 8.680 -14.155 1.00 80.44 81 GLY A O 1
ATOM 645 N N . TYR A 1 82 ? 13.467 7.341 -12.853 1.00 80.69 82 TYR A N 1
ATOM 646 C CA . TYR A 1 82 ? 12.385 7.108 -11.896 1.00 80.69 82 TYR A CA 1
ATOM 647 C C . TYR A 1 82 ? 12.348 8.250 -10.877 1.00 80.69 82 TYR A C 1
ATOM 649 O O . TYR A 1 82 ? 13.210 8.351 -10.014 1.00 80.69 82 TYR A O 1
ATOM 657 N N . THR A 1 83 ? 11.338 9.112 -10.939 1.00 78.25 83 THR A N 1
ATOM 658 C CA . THR A 1 83 ? 11.191 10.252 -10.019 1.00 78.25 83 THR A CA 1
ATOM 659 C C . THR A 1 83 ? 9.937 10.131 -9.157 1.00 78.25 83 THR A C 1
ATOM 661 O O . THR A 1 83 ? 9.012 9.370 -9.465 1.00 78.25 83 THR A O 1
ATOM 664 N N . LYS A 1 84 ? 9.890 10.887 -8.047 1.00 75.00 84 LYS A N 1
ATOM 665 C CA . LYS A 1 84 ? 8.649 11.059 -7.279 1.00 75.00 84 LYS A CA 1
ATOM 666 C C . LYS A 1 84 ? 7.611 11.679 -8.198 1.00 75.00 84 LYS A C 1
ATOM 668 O O . LYS A 1 84 ? 7.798 12.814 -8.625 1.00 75.00 84 LYS A O 1
ATOM 673 N N . LYS A 1 85 ? 6.492 11.001 -8.425 1.00 63.78 85 LYS A N 1
ATOM 674 C CA . LYS A 1 85 ? 5.296 11.701 -8.900 1.00 63.78 85 LYS A CA 1
ATOM 675 C C . LYS A 1 85 ? 4.726 12.451 -7.692 1.00 63.78 85 LYS A C 1
ATOM 677 O O . LYS A 1 85 ? 4.393 11.804 -6.697 1.00 63.78 85 LYS A O 1
ATOM 682 N N . ALA A 1 86 ? 4.813 13.780 -7.738 1.00 57.03 86 ALA A N 1
ATOM 683 C CA . ALA A 1 86 ? 4.396 14.688 -6.671 1.00 57.03 86 ALA A CA 1
ATOM 684 C C . ALA A 1 86 ? 2.875 14.692 -6.495 1.00 57.03 86 ALA A C 1
ATOM 686 O O . ALA A 1 86 ? 2.172 14.539 -7.519 1.00 57.03 86 ALA A O 1
#

pLDDT: mean 79.32, std 10.79, range [51.78, 92.19]

Sequence (86 aa):
MLTPLAPTSVRRAPRVQCTHLGCTKTFTRDNDRLRHEGSAHRNNHGQYLCPIVGCRKSRGQGYSRPDKVTEHLWKMHADLGYTKKA

Radius of gyration: 19.73 Å; chains: 1; bounding box: 34×54×42 Å